Protein AF-A0A366F486-F1 (afdb_monomer)

Structure (mmCIF, N/CA/C/O backbone):
data_AF-A0A366F486-F1
#
_entry.id   AF-A0A366F486-F1
#
loop_
_atom_site.group_PDB
_atom_site.id
_atom_site.type_symbol
_atom_site.label_atom_id
_atom_site.label_alt_id
_atom_site.label_comp_id
_atom_site.label_asym_id
_atom_site.label_entity_id
_atom_site.label_seq_id
_atom_site.pdbx_PDB_ins_code
_atom_site.Cartn_x
_atom_site.Cartn_y
_atom_site.Cartn_z
_atom_site.occupancy
_atom_site.B_iso_or_equiv
_atom_site.auth_seq_id
_atom_site.auth_comp_id
_atom_site.auth_asym_id
_atom_site.auth_atom_id
_atom_site.pdbx_PDB_model_num
ATOM 1 N N . MET A 1 1 ? 10.416 -20.114 -12.877 1.00 83.19 1 MET A N 1
ATOM 2 C CA . MET A 1 1 ? 9.202 -19.272 -13.028 1.00 83.19 1 MET A CA 1
ATOM 3 C C . MET A 1 1 ? 8.424 -19.063 -11.726 1.00 83.19 1 MET A C 1
ATOM 5 O O . MET A 1 1 ? 8.234 -17.910 -11.371 1.00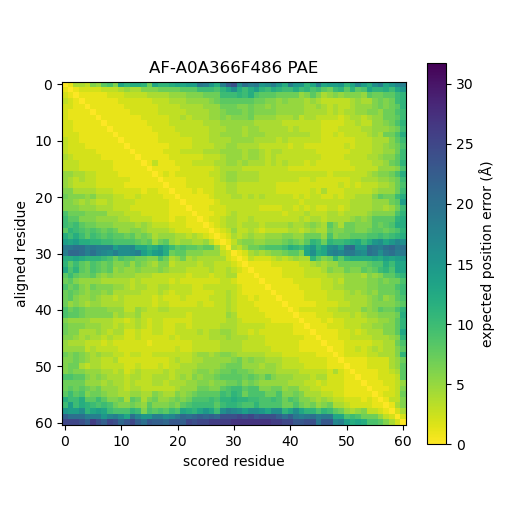 83.19 1 MET A O 1
ATOM 9 N N . ARG A 1 2 ? 8.032 -20.108 -10.971 1.00 93.12 2 ARG A N 1
ATOM 10 C CA . ARG A 1 2 ? 7.274 -19.958 -9.700 1.00 93.12 2 ARG A CA 1
ATOM 11 C C . ARG A 1 2 ? 7.929 -19.026 -8.668 1.00 93.12 2 ARG A C 1
ATOM 13 O O . ARG A 1 2 ? 7.235 -18.225 -8.058 1.00 93.12 2 ARG A O 1
ATOM 20 N N . LEU A 1 3 ? 9.254 -19.102 -8.523 1.00 95.44 3 LEU A N 1
ATOM 21 C CA . LEU A 1 3 ? 10.013 -18.256 -7.595 1.00 95.44 3 LEU A CA 1
ATOM 22 C C . LEU A 1 3 ? 9.936 -16.765 -7.959 1.00 95.44 3 LEU A C 1
ATOM 24 O O . LEU A 1 3 ? 9.683 -15.933 -7.099 1.00 95.44 3 LEU A O 1
ATOM 28 N N . VAL A 1 4 ? 10.110 -16.438 -9.242 1.00 95.94 4 VAL A N 1
ATOM 29 C CA . VAL A 1 4 ? 10.061 -15.050 -9.729 1.00 95.94 4 VAL A CA 1
ATOM 30 C C . VAL A 1 4 ? 8.675 -14.453 -9.500 1.00 95.94 4 VAL A C 1
ATOM 32 O O . VAL A 1 4 ? 8.566 -13.347 -8.985 1.00 95.94 4 VAL A O 1
ATOM 35 N N . LEU A 1 5 ? 7.615 -15.208 -9.803 1.00 96.44 5 LEU A N 1
ATOM 36 C CA . LEU A 1 5 ? 6.241 -14.774 -9.538 1.00 96.44 5 LEU A CA 1
ATOM 37 C C . LEU A 1 5 ? 5.996 -14.526 -8.046 1.00 96.44 5 LEU A C 1
ATOM 39 O O . LEU A 1 5 ? 5.404 -13.512 -7.694 1.00 96.44 5 LEU A O 1
ATOM 43 N N . ALA A 1 6 ? 6.486 -15.408 -7.172 1.00 97.31 6 ALA A N 1
ATOM 44 C CA . ALA A 1 6 ? 6.359 -15.220 -5.730 1.00 97.31 6 ALA A CA 1
ATOM 45 C C . ALA A 1 6 ? 7.042 -13.926 -5.261 1.00 97.31 6 ALA A C 1
ATOM 47 O O . ALA A 1 6 ? 6.451 -13.163 -4.503 1.00 97.31 6 ALA A O 1
ATOM 48 N N . ILE A 1 7 ? 8.247 -13.641 -5.762 1.00 97.19 7 ILE A N 1
ATOM 49 C CA . ILE A 1 7 ? 8.977 -12.408 -5.436 1.00 97.19 7 ILE A CA 1
ATOM 50 C C . ILE A 1 7 ? 8.199 -11.176 -5.908 1.00 97.19 7 ILE A C 1
ATOM 52 O O . ILE A 1 7 ? 8.025 -10.236 -5.136 1.00 97.19 7 ILE A O 1
ATOM 56 N N . VAL A 1 8 ? 7.685 -11.188 -7.140 1.00 95.00 8 VAL A N 1
ATOM 57 C CA . VAL A 1 8 ? 6.887 -10.074 -7.680 1.00 95.00 8 VAL A CA 1
ATOM 58 C C . VAL A 1 8 ? 5.644 -9.823 -6.828 1.00 95.00 8 VAL A C 1
ATOM 60 O O . VAL A 1 8 ? 5.343 -8.674 -6.514 1.00 95.00 8 VAL A O 1
ATOM 63 N N . VAL A 1 9 ? 4.951 -10.880 -6.399 1.00 95.88 9 VAL A N 1
ATOM 64 C CA . VAL A 1 9 ? 3.782 -10.760 -5.517 1.00 95.88 9 VAL A CA 1
ATOM 65 C C . VAL A 1 9 ? 4.170 -10.179 -4.158 1.00 95.88 9 VAL A C 1
ATOM 67 O O . VAL A 1 9 ? 3.486 -9.283 -3.674 1.00 95.88 9 VAL A O 1
ATOM 70 N N . ILE A 1 10 ? 5.276 -10.626 -3.557 1.00 95.81 10 ILE A N 1
ATOM 71 C CA . ILE A 1 10 ? 5.753 -10.084 -2.275 1.00 95.81 10 ILE A CA 1
ATOM 72 C C . ILE A 1 10 ? 6.033 -8.585 -2.403 1.00 95.81 10 ILE A C 1
ATOM 74 O O . ILE A 1 10 ? 5.526 -7.802 -1.605 1.00 95.81 10 ILE A O 1
ATOM 78 N N . VAL A 1 11 ? 6.780 -8.172 -3.431 1.00 95.75 11 VAL A N 1
ATOM 79 C CA . VAL A 1 11 ? 7.074 -6.752 -3.682 1.00 95.75 11 VAL A CA 1
ATOM 80 C C . VAL A 1 11 ? 5.785 -5.958 -3.897 1.00 95.75 11 VAL A C 1
ATOM 82 O O . VAL A 1 11 ? 5.640 -4.867 -3.346 1.00 95.75 11 VAL A O 1
ATOM 85 N N . TYR A 1 12 ? 4.827 -6.516 -4.641 1.00 93.56 12 TYR A N 1
ATOM 86 C CA . TYR A 1 12 ? 3.524 -5.894 -4.855 1.00 93.56 12 TYR A CA 1
ATOM 87 C C . TYR A 1 12 ? 2.777 -5.640 -3.543 1.00 93.56 12 TYR A C 1
ATOM 89 O O . TYR A 1 12 ? 2.340 -4.515 -3.302 1.00 93.56 12 TYR A O 1
ATOM 97 N N . LEU A 1 13 ? 2.674 -6.653 -2.680 1.00 94.56 13 LEU A N 1
ATOM 98 C CA . LEU A 1 13 ? 1.973 -6.561 -1.397 1.00 94.56 13 LEU A CA 1
ATOM 99 C C . LEU A 1 13 ? 2.664 -5.600 -0.424 1.00 94.56 13 LEU A C 1
ATOM 101 O O . LEU A 1 13 ? 1.989 -4.822 0.248 1.00 94.56 13 LEU A O 1
ATOM 105 N N . VAL A 1 14 ? 3.999 -5.611 -0.378 1.00 95.56 14 VAL A N 1
ATOM 106 C CA . VAL A 1 14 ? 4.773 -4.671 0.444 1.00 95.56 14 VAL A CA 1
ATOM 107 C C . 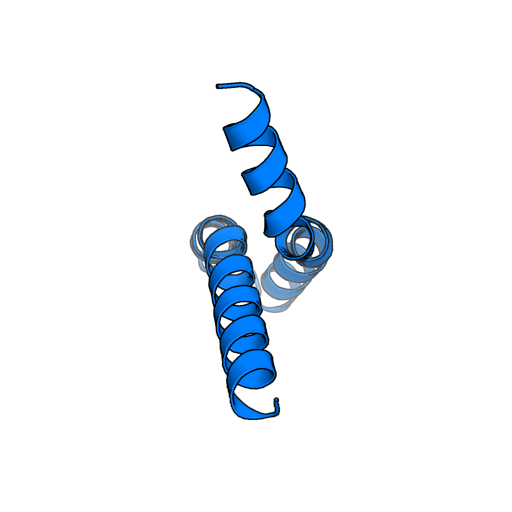VAL A 1 14 ? 4.522 -3.234 -0.011 1.00 95.56 14 VAL A C 1
ATOM 109 O O . VAL A 1 14 ? 4.238 -2.378 0.823 1.00 95.56 14 VAL A O 1
ATOM 112 N N . GLY A 1 15 ? 4.549 -2.965 -1.320 1.00 92.62 15 GLY A N 1
ATOM 113 C CA . GLY A 1 15 ? 4.276 -1.629 -1.854 1.00 92.62 15 GLY A CA 1
ATOM 114 C C . GLY A 1 15 ? 2.861 -1.129 -1.542 1.00 92.62 15 GLY A C 1
ATOM 115 O O . GLY A 1 15 ? 2.691 0.032 -1.172 1.00 92.62 15 GLY A O 1
ATOM 116 N N . VAL A 1 16 ? 1.859 -2.013 -1.593 1.00 93.94 16 VAL A N 1
ATOM 117 C CA . VAL A 1 16 ? 0.482 -1.693 -1.171 1.00 93.94 16 VAL A CA 1
ATOM 118 C C . VAL A 1 16 ? 0.439 -1.320 0.312 1.00 93.94 16 VAL A C 1
ATOM 120 O O . VAL A 1 16 ? -0.178 -0.318 0.671 1.00 93.94 16 VAL A O 1
ATOM 123 N N . GLY A 1 17 ? 1.126 -2.080 1.169 1.00 91.06 17 GLY A N 1
ATOM 124 C CA . GLY A 1 17 ? 1.222 -1.787 2.600 1.00 91.06 17 GLY A CA 1
ATOM 125 C C . GLY A 1 17 ? 1.870 -0.430 2.885 1.00 91.06 17 GLY A C 1
ATOM 126 O O . GLY A 1 17 ? 1.342 0.343 3.678 1.00 91.06 17 GLY A O 1
ATOM 127 N N . VAL A 1 18 ? 2.961 -0.100 2.190 1.00 93.75 18 VAL A N 1
ATOM 128 C CA . VAL A 1 18 ? 3.633 1.205 2.310 1.00 93.75 18 VAL A CA 1
ATOM 129 C C . VAL A 1 18 ? 2.712 2.349 1.881 1.00 93.75 18 VAL A C 1
ATOM 131 O O . VAL A 1 18 ? 2.640 3.363 2.568 1.00 93.75 18 VAL A O 1
ATOM 134 N N . ALA A 1 19 ? 1.970 2.184 0.784 1.00 92.88 19 ALA A N 1
ATOM 135 C CA . ALA A 1 19 ? 1.020 3.195 0.320 1.00 92.88 19 ALA A CA 1
ATOM 136 C C . ALA A 1 19 ? -0.157 3.405 1.295 1.00 92.88 19 ALA A C 1
ATOM 138 O O . ALA A 1 19 ? -0.668 4.517 1.409 1.00 92.88 19 ALA A O 1
ATOM 139 N N . LEU A 1 20 ? -0.571 2.356 2.012 1.00 92.69 20 LEU A N 1
ATOM 140 C CA . LEU A 1 20 ? -1.635 2.407 3.022 1.00 92.69 20 LEU A CA 1
ATOM 141 C C . LEU A 1 20 ? -1.163 2.865 4.405 1.00 92.69 20 LEU A C 1
ATOM 143 O O . LEU A 1 20 ? -1.993 3.317 5.190 1.00 92.69 20 LEU A O 1
ATOM 147 N N . ALA A 1 21 ? 0.132 2.775 4.711 1.00 91.88 21 ALA A N 1
ATOM 148 C CA . ALA A 1 21 ? 0.693 3.117 6.018 1.00 91.88 21 ALA A CA 1
ATOM 149 C C . ALA A 1 21 ? 0.212 4.471 6.589 1.00 91.88 21 ALA A C 1
ATOM 151 O O . ALA A 1 21 ? -0.292 4.463 7.713 1.00 91.88 21 ALA A O 1
ATOM 152 N N . PRO A 1 22 ? 0.256 5.605 5.854 1.00 89.50 22 PRO A N 1
ATOM 153 C CA . PRO A 1 22 ? -0.190 6.893 6.399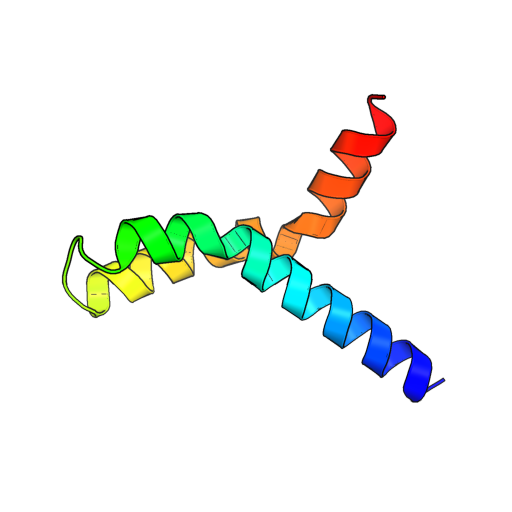 1.00 89.50 22 PRO A CA 1
ATOM 154 C C . PRO A 1 22 ? -1.700 6.942 6.677 1.00 89.50 22 PRO A C 1
ATOM 156 O O . PRO A 1 22 ? -2.138 7.600 7.620 1.00 89.50 22 PRO A O 1
ATOM 159 N N . ILE A 1 23 ? -2.504 6.226 5.882 1.00 90.69 23 ILE A N 1
ATOM 160 C CA . ILE A 1 23 ? -3.951 6.102 6.104 1.00 90.69 23 ILE A CA 1
ATOM 161 C C . ILE A 1 23 ? -4.196 5.323 7.392 1.00 90.69 23 ILE A C 1
ATOM 163 O O . ILE A 1 23 ? -4.997 5.746 8.219 1.00 90.69 23 ILE A O 1
ATOM 167 N N . VAL A 1 24 ? -3.504 4.194 7.566 1.00 89.19 24 VAL A N 1
ATOM 168 C CA . VAL A 1 24 ? -3.633 3.355 8.759 1.00 89.19 24 VAL A CA 1
ATOM 169 C C . VAL A 1 24 ? -3.223 4.142 9.996 1.00 89.19 24 VAL A C 1
ATOM 171 O O . VAL A 1 24 ? -3.999 4.186 10.939 1.00 89.19 24 VAL A O 1
ATOM 174 N N . GLU A 1 25 ? -2.073 4.814 9.978 1.00 89.56 25 GLU A N 1
ATOM 175 C CA . GLU A 1 25 ? -1.577 5.611 11.106 1.00 89.56 25 GLU A CA 1
ATOM 176 C C . GLU A 1 25 ? -2.553 6.731 11.501 1.00 89.56 25 GLU A C 1
ATOM 178 O O . GLU A 1 25 ? -2.880 6.881 12.679 1.00 89.56 25 GLU A O 1
ATOM 183 N N . GLY A 1 26 ? -3.097 7.463 10.522 1.00 86.62 26 GLY A N 1
ATOM 184 C CA . GLY A 1 26 ? -4.079 8.520 10.773 1.00 86.62 26 GLY A CA 1
ATOM 185 C C . GLY A 1 26 ? -5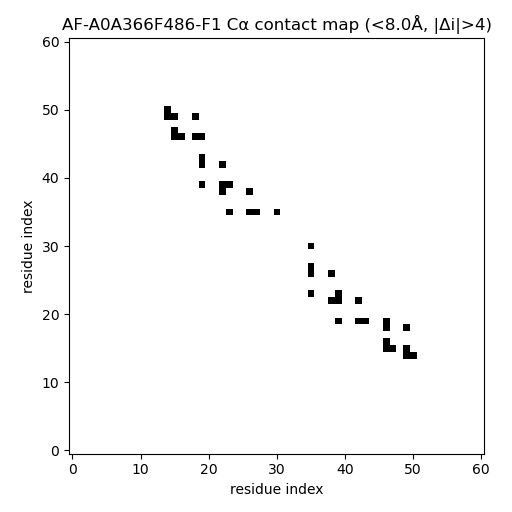.454 8.003 11.213 1.00 86.62 26 GLY A C 1
ATOM 186 O O . GLY A 1 26 ? -6.132 8.641 12.022 1.00 86.62 26 GLY A O 1
ATOM 187 N N . ALA A 1 27 ? -5.876 6.844 10.704 1.00 86.62 27 ALA A N 1
ATOM 188 C CA . ALA A 1 27 ? -7.181 6.248 10.989 1.00 86.62 27 ALA A CA 1
ATOM 189 C C . ALA A 1 27 ? -7.196 5.397 12.275 1.00 86.62 27 ALA A C 1
ATOM 191 O O . ALA A 1 27 ? -8.266 5.152 12.830 1.00 86.62 27 ALA A O 1
ATOM 192 N N . TRP A 1 28 ? -6.032 4.949 12.760 1.00 85.00 28 TRP A N 1
ATOM 193 C CA . TRP A 1 28 ? -5.916 3.982 13.860 1.00 85.00 28 TRP A CA 1
ATOM 194 C C . TRP A 1 28 ? -6.535 4.471 15.173 1.00 85.00 28 TRP A C 1
ATOM 196 O O . TRP A 1 28 ? -7.143 3.687 15.896 1.00 85.00 28 TRP A O 1
ATOM 206 N N . ASN A 1 29 ? -6.407 5.769 15.463 1.00 84.25 29 ASN A N 1
ATOM 207 C CA . ASN A 1 29 ? -6.870 6.380 16.715 1.00 84.25 29 ASN A CA 1
ATOM 208 C C . ASN A 1 29 ? -8.052 7.351 16.547 1.00 84.25 29 ASN A C 1
ATOM 210 O O . ASN A 1 29 ? -8.439 8.009 17.511 1.00 84.25 29 ASN A O 1
ATOM 214 N N . SER A 1 30 ? -8.617 7.487 15.345 1.00 73.38 30 SER A N 1
ATOM 215 C CA . SER A 1 30 ? -9.548 8.580 15.020 1.00 73.38 30 SER A CA 1
ATOM 216 C C . SER A 1 30 ? -11.023 8.176 14.905 1.00 73.38 30 SER A C 1
ATOM 218 O O . SER A 1 30 ? -11.861 9.037 14.640 1.00 73.38 30 SER A O 1
ATOM 220 N N . GLY A 1 31 ? -11.393 6.913 15.158 1.00 76.00 31 GLY A N 1
ATOM 221 C CA . GLY A 1 31 ? -12.798 6.495 15.091 1.00 76.00 31 GLY A CA 1
ATOM 222 C C . GLY A 1 31 ? -13.081 5.043 15.483 1.00 76.00 31 GLY A C 1
ATOM 223 O O . GLY A 1 31 ? -12.252 4.352 16.066 1.00 76.00 31 GLY A O 1
ATOM 224 N N . THR A 1 32 ? -14.295 4.580 15.172 1.00 89.62 32 THR A N 1
ATOM 225 C CA . THR A 1 32 ? -14.701 3.182 15.377 1.00 89.62 32 THR A CA 1
ATOM 226 C C . THR A 1 32 ? -14.044 2.260 14.346 1.00 89.62 32 THR A C 1
ATOM 228 O O . THR A 1 32 ? -13.676 2.689 13.252 1.00 89.62 32 THR A O 1
ATOM 231 N N . ALA A 1 33 ? -13.964 0.959 14.644 1.00 86.81 33 ALA A N 1
ATOM 232 C CA . ALA A 1 33 ? -13.405 -0.031 13.717 1.00 86.81 33 ALA A CA 1
ATOM 233 C C . ALA A 1 33 ? -14.107 -0.046 12.341 1.00 86.81 33 ALA A C 1
ATOM 235 O O . ALA A 1 33 ? -13.465 -0.276 11.318 1.00 86.81 33 ALA A O 1
ATOM 236 N N . ALA A 1 34 ? -15.412 0.245 12.303 1.00 89.38 34 ALA A N 1
ATOM 237 C CA . ALA A 1 34 ? -16.166 0.355 11.057 1.00 89.38 34 ALA A CA 1
ATOM 238 C C . ALA A 1 34 ? -15.708 1.555 10.208 1.00 89.38 34 ALA A C 1
ATOM 240 O O . ALA A 1 34 ? -15.478 1.402 9.010 1.00 89.38 34 ALA A O 1
ATOM 241 N N . ALA A 1 35 ? -15.502 2.720 10.833 1.00 88.88 35 ALA A N 1
ATOM 242 C CA . ALA A 1 35 ? -14.994 3.910 10.150 1.00 88.88 35 ALA A CA 1
ATOM 243 C C . ALA A 1 35 ? -13.553 3.709 9.647 1.00 88.88 35 ALA A C 1
ATOM 245 O O . ALA A 1 35 ? -13.208 4.139 8.544 1.00 88.88 35 ALA A O 1
ATOM 246 N N . PHE A 1 36 ? -12.723 2.995 10.415 1.00 89.75 36 PHE A N 1
ATOM 247 C CA . PHE A 1 36 ? -11.381 2.594 9.989 1.00 89.75 36 PHE A CA 1
ATOM 248 C C . PHE A 1 36 ? -11.427 1.709 8.736 1.00 89.75 36 PHE A C 1
ATOM 250 O O . PHE A 1 36 ? -10.765 2.008 7.742 1.00 89.75 36 PHE A O 1
ATOM 257 N N . ALA A 1 37 ? -12.247 0.654 8.750 1.00 90.50 37 ALA A N 1
ATOM 258 C CA . ALA A 1 37 ? -12.380 -0.265 7.622 1.00 90.50 37 ALA A CA 1
ATOM 259 C C . ALA A 1 37 ? -12.914 0.435 6.364 1.00 90.50 37 ALA A C 1
ATOM 261 O O . ALA A 1 37 ? -12.437 0.170 5.262 1.00 90.50 37 ALA A O 1
ATOM 262 N N . GLU A 1 38 ? -13.856 1.365 6.518 1.00 92.94 38 GLU A N 1
ATOM 263 C CA . GLU A 1 38 ? -14.362 2.174 5.410 1.00 92.94 38 GLU A CA 1
ATOM 264 C C . GLU A 1 38 ? -13.276 3.090 4.828 1.00 92.94 38 GLU A C 1
ATOM 266 O O . GLU A 1 38 ? -13.126 3.185 3.608 1.00 92.94 38 GLU A O 1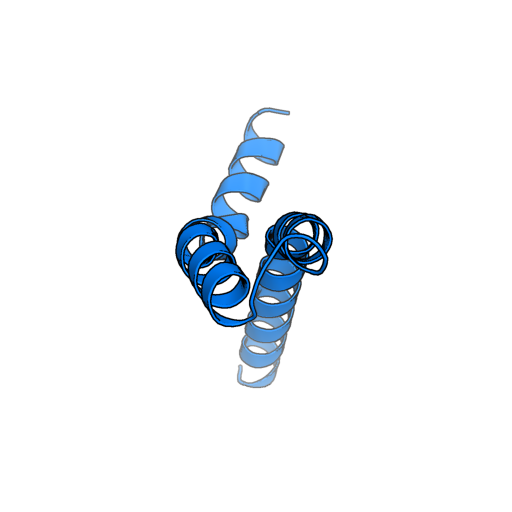
ATOM 271 N N . THR A 1 39 ? -12.469 3.715 5.688 1.00 90.62 39 THR A N 1
ATOM 272 C CA . THR A 1 39 ? -11.358 4.586 5.277 1.00 90.62 39 THR A CA 1
ATOM 273 C C . THR A 1 39 ? -10.286 3.800 4.519 1.00 90.62 39 THR A C 1
ATOM 275 O O . THR A 1 39 ? -9.885 4.197 3.424 1.00 90.62 39 THR A O 1
ATOM 278 N N . VAL A 1 40 ? -9.878 2.641 5.045 1.00 90.56 40 VAL A N 1
ATOM 279 C CA . VAL A 1 40 ? -8.947 1.726 4.366 1.00 90.56 40 VAL A CA 1
ATOM 280 C C . VAL A 1 40 ? -9.542 1.229 3.048 1.00 90.56 40 VAL A C 1
ATOM 282 O O . VAL A 1 40 ? -8.855 1.232 2.030 1.00 90.56 40 VAL A O 1
ATOM 285 N N . GLY A 1 41 ? -10.824 0.859 3.033 1.00 91.44 41 GLY A N 1
ATOM 286 C CA . GLY A 1 41 ? -11.521 0.378 1.840 1.00 91.44 41 GLY A CA 1
ATOM 287 C C . GLY A 1 41 ? -11.577 1.412 0.715 1.00 91.44 41 GLY A C 1
ATOM 288 O O . GLY A 1 41 ? -11.389 1.057 -0.446 1.00 91.44 41 GLY A O 1
ATOM 289 N N . ARG A 1 42 ? -11.763 2.697 1.042 1.00 93.06 42 ARG A N 1
ATOM 290 C CA . ARG A 1 42 ? -11.716 3.795 0.060 1.00 93.06 42 ARG A CA 1
ATOM 291 C C . ARG A 1 42 ? -10.302 4.083 -0.447 1.00 93.06 42 ARG A C 1
ATOM 293 O O . ARG A 1 42 ? -10.152 4.425 -1.615 1.00 93.06 42 ARG A O 1
ATOM 300 N N . ALA A 1 43 ? -9.281 3.929 0.397 1.00 91.12 43 ALA A N 1
ATOM 301 C CA . ALA A 1 43 ? -7.879 4.146 0.028 1.00 91.12 43 ALA A CA 1
ATOM 302 C C . ALA A 1 43 ? -7.253 2.960 -0.731 1.00 91.12 43 ALA A C 1
ATOM 304 O O . ALA A 1 43 ? -6.263 3.119 -1.445 1.00 91.12 43 ALA A O 1
ATOM 305 N N . LEU A 1 44 ? -7.826 1.761 -0.606 1.00 91.75 44 LEU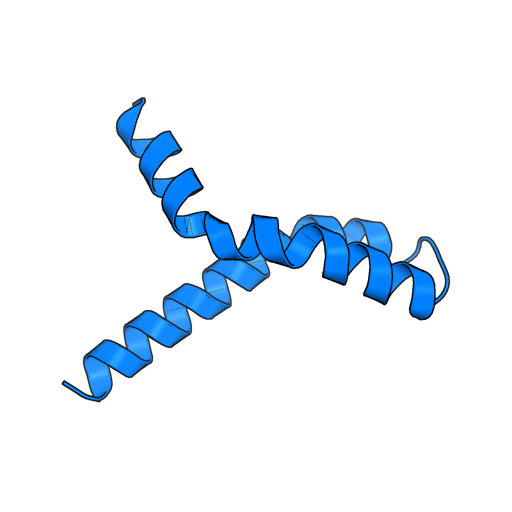 A N 1
ATOM 306 C CA . LEU A 1 44 ? -7.281 0.534 -1.184 1.00 91.75 44 LEU A CA 1
ATOM 307 C C . LEU A 1 44 ? -7.099 0.588 -2.716 1.00 91.75 44 LEU A C 1
ATOM 309 O O . LEU A 1 44 ? -6.012 0.237 -3.172 1.00 91.75 44 LEU A O 1
ATOM 313 N N . PRO A 1 45 ? -8.072 1.045 -3.535 1.00 92.25 45 PRO A N 1
ATOM 314 C CA . PRO A 1 45 ? -7.895 1.122 -4.989 1.00 92.25 45 PRO A CA 1
ATOM 315 C C . PRO A 1 45 ? -6.731 2.033 -5.389 1.00 92.25 45 PRO A C 1
ATOM 317 O O . PRO A 1 45 ? -5.997 1.746 -6.333 1.00 92.25 45 PRO A O 1
ATOM 320 N N . GLU A 1 46 ? -6.540 3.119 -4.641 1.00 91.31 46 GLU A N 1
ATOM 321 C CA . GLU A 1 46 ? -5.440 4.053 -4.840 1.00 91.31 46 GLU A CA 1
ATOM 322 C C . GLU A 1 46 ? -4.091 3.416 -4.484 1.00 91.31 46 GLU A C 1
ATOM 324 O O . GLU A 1 46 ? -3.133 3.516 -5.255 1.00 91.31 46 GLU A O 1
ATOM 329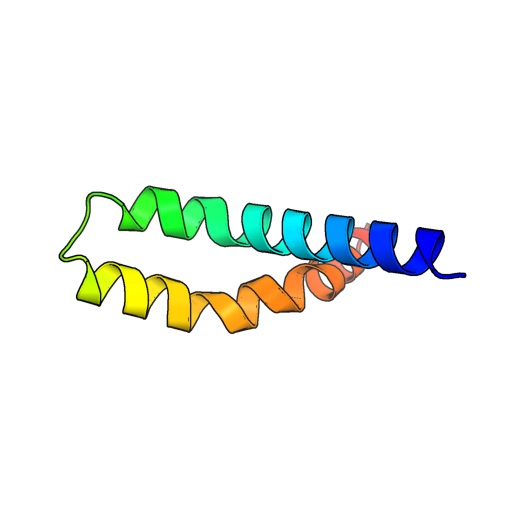 N N . ALA A 1 47 ? -4.033 2.704 -3.356 1.00 91.31 47 ALA A N 1
ATOM 330 C CA . ALA A 1 47 ? -2.850 1.977 -2.914 1.00 91.31 47 ALA A CA 1
ATOM 331 C C . ALA A 1 47 ? -2.461 0.850 -3.882 1.00 91.31 47 ALA A C 1
ATOM 333 O O . ALA A 1 47 ? -1.280 0.653 -4.145 1.00 91.31 47 ALA A O 1
ATOM 334 N N . LEU A 1 48 ? -3.424 0.152 -4.491 1.00 93.38 48 LEU A N 1
ATOM 335 C CA . LEU A 1 48 ? -3.164 -0.874 -5.513 1.00 93.38 48 LEU A CA 1
ATOM 336 C C . LEU A 1 48 ? -2.525 -0.302 -6.792 1.00 93.38 48 LEU A C 1
ATOM 338 O O . LEU A 1 48 ? -1.838 -1.031 -7.514 1.00 93.38 48 LEU A O 1
ATOM 342 N N . ALA A 1 49 ? -2.703 0.997 -7.052 1.00 93.75 49 ALA A N 1
ATOM 343 C CA . ALA A 1 49 ? -2.107 1.719 -8.175 1.00 93.75 49 ALA A CA 1
ATOM 344 C C . ALA A 1 49 ? -0.699 2.281 -7.878 1.00 93.75 49 ALA A C 1
ATOM 346 O O . ALA A 1 49 ? -0.139 3.011 -8.706 1.00 93.75 49 ALA A O 1
ATOM 347 N N . TRP A 1 50 ? -0.092 1.933 -6.734 1.00 92.19 50 TRP A N 1
ATOM 348 C CA . TRP A 1 50 ? 1.247 2.391 -6.343 1.00 92.19 50 TRP A CA 1
ATOM 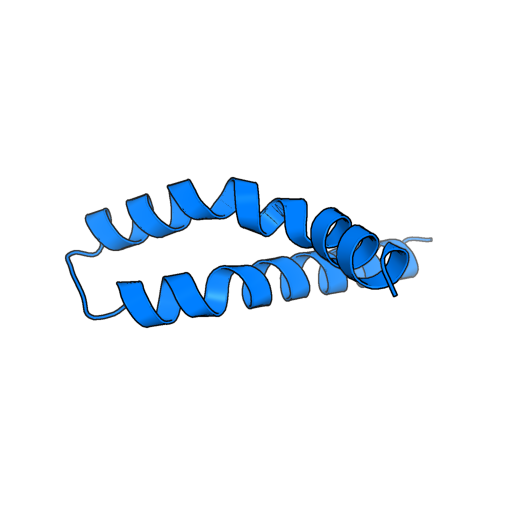349 C C . TRP A 1 50 ? 2.342 2.204 -7.416 1.00 92.19 50 TRP A C 1
ATOM 351 O O . TRP A 1 50 ? 3.144 3.130 -7.567 1.00 92.19 50 TRP A O 1
ATOM 361 N N . PRO A 1 51 ? 2.393 1.114 -8.223 1.00 89.25 51 PRO A N 1
ATOM 362 C CA . PRO A 1 51 ? 3.481 0.938 -9.186 1.00 89.25 51 PRO A CA 1
ATOM 363 C C . PRO A 1 51 ? 3.439 1.996 -10.290 1.00 89.25 51 PRO A C 1
ATOM 365 O O . PRO A 1 51 ? 4.476 2.480 -10.731 1.00 89.25 51 PRO A O 1
ATOM 368 N N . VAL A 1 52 ? 2.233 2.400 -10.707 1.00 92.25 52 VAL A N 1
ATOM 369 C CA . VAL A 1 52 ? 2.025 3.437 -11.729 1.00 92.25 52 VAL A CA 1
ATOM 370 C C . VAL A 1 52 ? 2.467 4.798 -11.204 1.00 92.25 52 VAL A C 1
ATOM 372 O O . VAL A 1 52 ? 3.072 5.578 -11.937 1.00 92.25 52 VAL A O 1
ATOM 375 N N . ARG A 1 53 ? 2.196 5.085 -9.927 1.00 86.88 53 ARG A N 1
ATOM 376 C CA . ARG A 1 53 ? 2.647 6.320 -9.274 1.00 86.88 53 ARG A CA 1
ATOM 377 C C . ARG A 1 53 ? 4.160 6.374 -9.175 1.00 86.88 53 ARG A C 1
ATOM 379 O O . ARG A 1 53 ? 4.741 7.395 -9.525 1.00 86.88 53 ARG A O 1
ATOM 386 N N . LEU A 1 54 ? 4.779 5.270 -8.763 1.00 88.38 54 LEU A N 1
ATOM 387 C CA . LEU A 1 54 ? 6.230 5.162 -8.689 1.00 88.38 54 LEU A CA 1
ATOM 388 C C . LEU A 1 54 ? 6.871 5.310 -10.076 1.00 88.38 54 LEU A C 1
ATOM 390 O O . LEU A 1 54 ? 7.822 6.068 -10.237 1.00 88.38 54 LEU A O 1
ATOM 394 N N . ALA A 1 55 ? 6.322 4.646 -11.096 1.00 88.25 55 ALA A N 1
ATOM 395 C CA . ALA A 1 55 ? 6.791 4.780 -12.472 1.00 88.25 55 ALA A CA 1
ATOM 396 C C . ALA A 1 55 ? 6.667 6.224 -12.980 1.00 88.25 55 ALA A C 1
ATOM 398 O O . ALA A 1 55 ? 7.606 6.744 -13.572 1.00 88.25 55 ALA A O 1
ATOM 399 N N . ARG A 1 56 ? 5.545 6.900 -12.702 1.00 87.44 56 ARG A N 1
ATOM 400 C CA . ARG A 1 56 ? 5.342 8.311 -13.063 1.00 87.44 56 ARG A CA 1
ATOM 401 C C . ARG A 1 56 ? 6.316 9.241 -12.338 1.00 87.44 56 ARG A C 1
ATOM 403 O O . ARG A 1 56 ? 6.832 10.153 -12.969 1.00 87.44 56 ARG A O 1
ATOM 410 N N . ALA A 1 57 ? 6.567 9.015 -11.049 1.00 85.25 57 ALA A N 1
ATOM 411 C CA . ALA A 1 57 ? 7.514 9.807 -10.265 1.00 85.25 57 ALA A CA 1
ATOM 412 C C . ALA A 1 57 ? 8.944 9.704 -10.817 1.00 85.25 57 ALA A C 1
ATOM 414 O O . ALA A 1 57 ? 9.643 10.706 -10.883 1.00 85.25 57 ALA A O 1
ATOM 415 N N . ASN A 1 58 ? 9.346 8.514 -11.274 1.00 83.81 58 ASN A N 1
ATOM 416 C CA . ASN A 1 58 ? 10.670 8.286 -11.856 1.00 83.81 58 ASN A CA 1
ATOM 417 C C . ASN A 1 58 ? 10.778 8.714 -13.330 1.00 83.81 58 ASN A C 1
ATOM 419 O O . ASN A 1 58 ? 11.872 9.001 -13.793 1.00 83.81 58 ASN A O 1
ATOM 423 N N . ALA A 1 59 ? 9.669 8.746 -14.076 1.00 81.12 59 ALA A N 1
ATOM 424 C CA . ALA A 1 59 ? 9.646 9.185 -15.476 1.00 81.12 59 ALA A CA 1
ATOM 425 C C . ALA A 1 59 ? 9.596 10.716 -15.642 1.00 81.12 59 ALA A C 1
ATOM 427 O O . ALA A 1 59 ? 9.765 11.213 -16.752 1.00 81.12 59 ALA A O 1
ATOM 428 N N . GLY A 1 60 ? 9.315 11.453 -14.563 1.00 63.88 60 GLY A N 1
ATOM 429 C CA . GLY A 1 60 ? 9.363 12.917 -14.518 1.00 63.88 60 GLY A CA 1
ATOM 430 C C . GLY A 1 60 ? 10.655 13.490 -13.922 1.00 63.88 60 GLY A C 1
ATOM 431 O O . GLY A 1 60 ? 10.671 14.686 -13.637 1.00 63.88 60 GLY A O 1
ATOM 432 N N . ALA A 1 61 ? 11.677 12.653 -13.693 1.00 51.56 61 ALA A N 1
ATOM 433 C CA . ALA A 1 61 ? 12.995 13.016 -13.163 1.00 51.56 61 ALA A CA 1
ATOM 434 C C . ALA A 1 61 ? 14.061 13.074 -14.266 1.00 51.56 61 ALA A C 1
ATOM 436 O O . ALA A 1 61 ? 13.965 12.269 -15.221 1.00 51.56 61 ALA A O 1
#

Mean predicted aligned error: 5.1 Å

Solvent-accessible surface area (backbone atoms only — not comparable to full-atom values): 3492 Å² total; per-residue (Å²): 110,72,67,59,53,51,50,54,50,51,55,53,55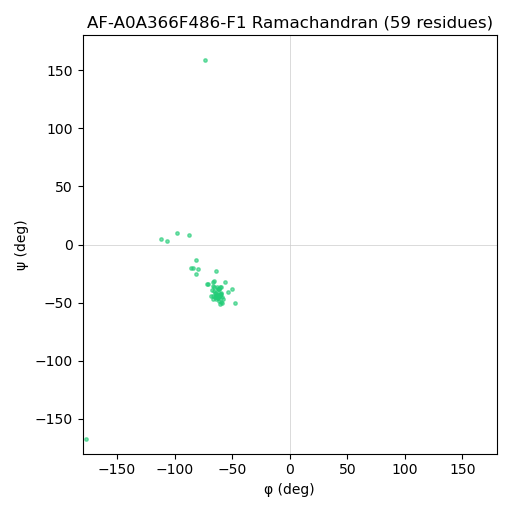,51,49,30,50,61,59,38,43,67,55,50,66,63,36,69,82,69,62,54,73,67,57,34,51,52,53,52,59,68,47,42,69,61,19,72,45,42,67,60,53,52,51,51,61,59,70,74,103

Foldseek 3Di:
DVVVVVVVVVVLVVQLCVQCVVLCVVLVPDDDPVVSVVSSVVCNVVSSCRVVVVVVVVVVD

Radius of gyration: 14.26 Å; Cα contacts (8 Å, |Δi|>4): 21; chains: 1; bounding box: 29×33×32 Å

pLDDT: mean 89.39, std 7.52, range [51.56, 97.31]

Sequence (61 aa):
MRLVLAIVVIVYLVGVGVALAPIVEGAWNSGTAAAFAETVGRALPEALAWPVRLARANAGA

Organism: NCBI:txid1473586

Secondary structure (DSSP, 8-state):
-HHHHHHHHHHHHHHHHHHHHHHHHHHTTSS-HHHHHHHHHHHHHHHHTHHHHHHHHHHT-